Protein AF-Q9U932-F1 (afdb_monomer)

InterPro domains:
  IPR001054 Adenylyl cyclase class-3/4/guanylyl cyclase [PF00211] (9-64)
  IPR001054 Adenylyl cyclase class-3/4/guanylyl cyclase [PS50125] (42-66)
  IPR029787 Nucleotide cyclase [G3DSA:3.30.70.1230] (5-66)
  IPR029787 Nucleotide cyclase [SSF55073] (11-66)

Structure (mmCIF, N/CA/C/O backbone):
data_AF-Q9U932-F1
#
_entry.id   AF-Q9U932-F1
#
loop_
_atom_site.group_PDB
_atom_site.id
_atom_site.type_symbol
_atom_site.label_atom_id
_atom_site.label_alt_id
_atom_site.label_comp_id
_atom_site.label_asym_id
_atom_site.label_entity_id
_atom_site.label_seq_id
_atom_site.pdbx_PDB_ins_code
_atom_site.Cartn_x
_atom_site.Cartn_y
_atom_site.Cartn_z
_atom_site.occupancy
_atom_site.B_iso_or_equiv
_atom_site.auth_seq_id
_atom_site.auth_comp_id
_atom_site.auth_asym_id
_atom_site.auth_atom_id
_atom_site.pdbx_PDB_model_num
ATOM 1 N N . ALA A 1 1 ? 26.140 1.817 -6.830 1.00 44.47 1 ALA A N 1
ATOM 2 C CA . ALA A 1 1 ? 25.904 0.441 -6.346 1.00 44.47 1 ALA A CA 1
ATOM 3 C C . ALA A 1 1 ? 25.398 0.523 -4.911 1.00 44.47 1 ALA A C 1
ATOM 5 O O . ALA A 1 1 ? 26.157 0.959 -4.063 1.00 44.47 1 ALA A O 1
ATOM 6 N N . GLY A 1 2 ? 24.128 0.214 -4.634 1.00 59.59 2 GLY A N 1
ATOM 7 C CA . GLY A 1 2 ? 23.613 0.421 -3.275 1.00 59.59 2 GLY A CA 1
ATOM 8 C C . GLY A 1 2 ? 22.131 0.123 -3.099 1.00 59.59 2 GLY A C 1
ATOM 9 O O . GLY A 1 2 ? 21.369 1.040 -2.853 1.00 59.59 2 GLY A O 1
ATOM 10 N N . LEU A 1 3 ? 21.737 -1.144 -3.261 1.00 53.56 3 LEU A N 1
ATOM 11 C CA . LEU A 1 3 ? 20.531 -1.724 -2.637 1.00 53.56 3 LEU A CA 1
ATOM 12 C C . LEU A 1 3 ? 20.506 -3.262 -2.752 1.00 53.56 3 LEU A C 1
ATOM 14 O O . LEU A 1 3 ? 19.447 -3.874 -2.765 1.00 53.56 3 LEU A O 1
ATOM 18 N N . LYS A 1 4 ? 21.661 -3.923 -2.913 1.00 54.09 4 LYS A N 1
ATOM 19 C CA . LYS A 1 4 ? 21.688 -5.379 -3.150 1.00 54.09 4 LYS A CA 1
ATOM 20 C C . LYS A 1 4 ? 21.763 -6.212 -1.862 1.00 54.09 4 LYS A C 1
ATOM 22 O O . LYS A 1 4 ? 21.425 -7.383 -1.902 1.00 54.09 4 LYS A O 1
ATOM 27 N N . ASN A 1 5 ? 22.131 -5.610 -0.723 1.00 52.03 5 ASN A N 1
ATOM 28 C CA . ASN A 1 5 ? 22.501 -6.359 0.490 1.00 52.03 5 ASN A CA 1
ATOM 29 C C . ASN A 1 5 ? 21.552 -6.228 1.696 1.00 52.03 5 ASN A C 1
ATOM 31 O O . ASN A 1 5 ? 21.811 -6.856 2.713 1.00 52.03 5 ASN A O 1
ATOM 35 N N . ILE A 1 6 ? 20.450 -5.470 1.611 1.00 56.00 6 ILE A N 1
ATOM 36 C CA . ILE A 1 6 ? 19.479 -5.358 2.729 1.00 56.00 6 ILE A CA 1
ATOM 37 C C . ILE A 1 6 ? 18.242 -6.246 2.509 1.00 56.00 6 ILE A C 1
ATOM 39 O O . ILE A 1 6 ? 17.596 -6.671 3.462 1.00 56.00 6 ILE A O 1
ATOM 43 N N . VAL A 1 7 ? 17.938 -6.609 1.260 1.00 56.88 7 VAL A N 1
ATOM 44 C CA . VAL A 1 7 ? 16.747 -7.409 0.910 1.00 56.88 7 VAL A CA 1
ATOM 45 C C . VAL A 1 7 ? 16.845 -8.861 1.414 1.00 56.88 7 VAL A C 1
ATOM 47 O O . VAL A 1 7 ? 15.842 -9.561 1.487 1.00 56.88 7 VAL A O 1
ATOM 50 N N . SER A 1 8 ? 18.032 -9.320 1.822 1.00 55.97 8 SER A N 1
ATOM 51 C CA . SER A 1 8 ? 18.288 -10.737 2.106 1.00 55.97 8 SER A CA 1
ATOM 52 C C . SER A 1 8 ? 17.943 -11.227 3.524 1.00 55.97 8 SER A C 1
ATOM 54 O O . SER A 1 8 ? 18.270 -12.370 3.824 1.00 55.97 8 SER A O 1
ATOM 56 N N . GLN A 1 9 ? 17.324 -10.443 4.417 1.00 54.34 9 GLN A N 1
ATOM 57 C CA . GLN A 1 9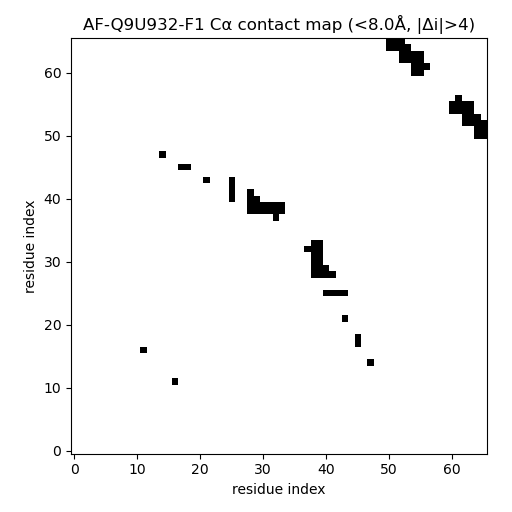 ? 17.170 -10.879 5.825 1.00 54.34 9 GLN A CA 1
ATOM 58 C C . GLN A 1 9 ? 15.743 -10.860 6.386 1.00 54.34 9 GLN A C 1
ATOM 60 O O . GLN A 1 9 ? 15.548 -11.189 7.550 1.00 54.34 9 GLN A O 1
ATOM 65 N N . ASN A 1 10 ? 14.723 -10.533 5.587 1.00 59.12 10 ASN A N 1
ATOM 66 C CA . ASN A 1 10 ? 13.339 -10.665 6.045 1.00 59.12 10 ASN A CA 1
ATOM 67 C C . ASN A 1 10 ? 12.468 -11.266 4.936 1.00 59.12 10 ASN A C 1
ATOM 69 O O . ASN A 1 10 ? 11.926 -10.561 4.088 1.00 59.12 10 ASN A O 1
ATOM 73 N N . SER A 1 11 ? 12.378 -12.597 4.930 1.00 64.56 11 SER A N 1
ATOM 74 C CA . SER A 1 11 ? 11.682 -13.450 3.954 1.00 64.56 11 SER A CA 1
ATOM 75 C C . SER A 1 11 ? 10.150 -13.390 4.055 1.00 64.56 11 SER A C 1
ATOM 77 O O . SER A 1 11 ? 9.449 -14.340 3.710 1.00 64.56 11 SER A O 1
ATOM 79 N N . ALA A 1 12 ? 9.593 -12.286 4.550 1.00 71.25 12 ALA A N 1
ATOM 80 C CA . ALA A 1 12 ? 8.153 -12.130 4.652 1.00 71.25 12 ALA A CA 1
ATOM 81 C C . ALA A 1 12 ? 7.552 -11.895 3.259 1.00 71.25 12 ALA A C 1
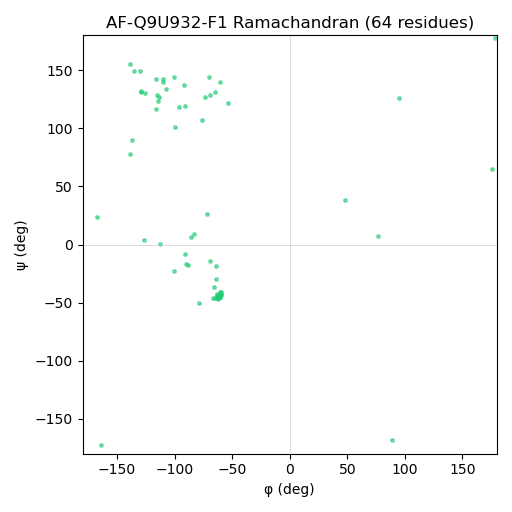ATOM 83 O O . ALA A 1 12 ? 7.959 -10.984 2.535 1.00 71.25 12 ALA A O 1
ATOM 84 N N . ASN A 1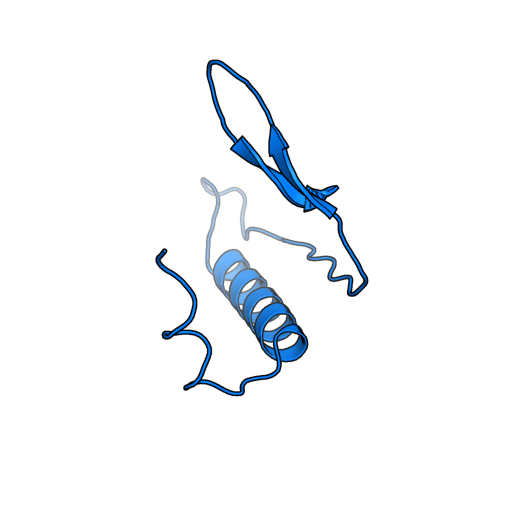 13 ? 6.558 -12.711 2.901 1.00 88.62 13 ASN A N 1
ATOM 85 C CA . ASN A 1 13 ? 5.855 -12.625 1.624 1.00 88.62 13 ASN A CA 1
ATOM 86 C C . ASN A 1 13 ? 5.316 -11.187 1.407 1.00 88.62 13 ASN A C 1
ATOM 88 O O . ASN A 1 13 ? 4.543 -10.694 2.237 1.00 88.62 13 ASN A O 1
ATOM 92 N N . PRO A 1 14 ? 5.699 -10.497 0.313 1.00 88.88 14 PRO A N 1
ATOM 93 C CA . PRO A 1 14 ? 5.343 -9.095 0.094 1.00 88.88 14 PRO A CA 1
ATOM 94 C C . PRO A 1 14 ? 3.833 -8.879 -0.054 1.00 88.88 14 PRO A C 1
ATOM 96 O O . PRO A 1 14 ? 3.330 -7.836 0.358 1.00 88.88 14 PRO A O 1
ATOM 99 N N . VAL A 1 15 ? 3.102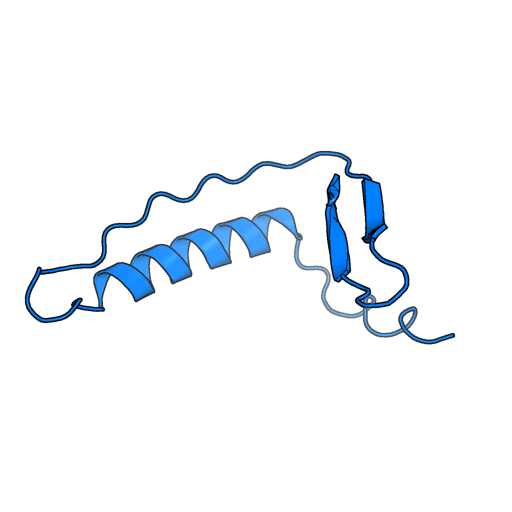 -9.872 -0.568 1.00 93.00 15 VAL A N 1
ATOM 100 C CA . VAL A 1 15 ? 1.638 -9.829 -0.673 1.00 93.00 15 VAL A CA 1
ATOM 101 C C . VAL A 1 15 ? 1.009 -9.843 0.717 1.00 93.00 15 VAL A C 1
ATOM 103 O O . VAL A 1 15 ? 0.161 -9.005 1.011 1.00 93.00 15 VAL A O 1
ATOM 106 N N . LEU A 1 16 ? 1.475 -10.727 1.607 1.00 94.31 16 LEU A N 1
ATOM 107 C CA . LEU A 1 16 ? 0.987 -10.772 2.990 1.00 94.31 16 LEU A CA 1
ATOM 108 C C . LEU A 1 16 ? 1.252 -9.454 3.720 1.00 94.31 16 LEU A C 1
ATOM 110 O O . LEU A 1 16 ? 0.376 -8.954 4.420 1.00 94.31 16 LEU A O 1
ATOM 114 N N . ARG A 1 17 ? 2.426 -8.850 3.507 1.00 93.44 17 ARG A N 1
ATOM 115 C CA . ARG A 1 17 ? 2.753 -7.540 4.083 1.00 93.44 17 ARG A CA 1
ATOM 116 C C . ARG A 1 17 ? 1.833 -6.433 3.574 1.00 93.44 17 ARG A C 1
ATOM 118 O O . ARG A 1 17 ? 1.379 -5.623 4.374 1.00 93.44 17 ARG A O 1
ATOM 125 N N . ALA A 1 18 ? 1.549 -6.398 2.273 1.00 95.25 18 ALA A N 1
ATOM 126 C CA . ALA A 1 18 ? 0.636 -5.413 1.696 1.00 95.25 18 ALA A CA 1
ATOM 127 C C . ALA A 1 18 ? -0.789 -5.568 2.254 1.00 95.25 18 ALA A C 1
ATOM 129 O O . ALA A 1 18 ? -1.417 -4.578 2.626 1.00 95.25 18 ALA A O 1
ATOM 130 N N . ILE A 1 19 ? -1.268 -6.810 2.388 1.00 96.88 19 ILE A N 1
ATOM 131 C CA . ILE A 1 19 ? -2.572 -7.117 2.989 1.00 96.88 19 ILE A CA 1
ATOM 132 C C . ILE A 1 19 ? -2.612 -6.688 4.461 1.00 96.88 19 ILE A C 1
ATOM 134 O O . ILE A 1 19 ? -3.565 -6.039 4.885 1.00 96.88 19 ILE A O 1
ATOM 138 N N . GLN A 1 20 ? -1.575 -7.005 5.240 1.00 96.94 20 GLN A N 1
ATOM 139 C CA . GLN A 1 20 ? -1.496 -6.609 6.646 1.00 96.94 20 GLN A CA 1
ATOM 140 C C . GLN A 1 20 ? -1.525 -5.085 6.798 1.00 96.94 20 GLN A C 1
ATOM 142 O O . GLN A 1 20 ? -2.280 -4.564 7.615 1.00 96.94 20 GLN A O 1
ATOM 147 N N . VAL A 1 21 ? -0.760 -4.365 5.975 1.00 97.25 21 VAL A N 1
ATOM 148 C CA . VAL A 1 21 ? -0.784 -2.898 5.957 1.00 97.25 21 VAL A CA 1
ATOM 149 C C . VAL A 1 21 ? -2.183 -2.378 5.626 1.00 97.25 21 VAL A C 1
ATOM 151 O O . VAL A 1 21 ? -2.647 -1.467 6.301 1.00 97.25 21 VAL A O 1
ATOM 154 N N . ALA A 1 22 ? -2.893 -2.973 4.663 1.00 98.06 22 ALA A N 1
ATOM 155 C CA . ALA A 1 22 ? -4.259 -2.565 4.340 1.00 98.06 22 ALA A CA 1
ATOM 156 C C . ALA A 1 22 ? -5.215 -2.702 5.543 1.00 98.06 22 ALA A C 1
ATOM 158 O O . ALA A 1 22 ? -5.996 -1.789 5.820 1.00 98.06 22 ALA A O 1
ATOM 159 N N . PHE A 1 23 ? -5.135 -3.804 6.296 1.00 97.94 23 PHE A N 1
ATOM 160 C CA . PHE A 1 23 ? -5.949 -3.983 7.502 1.00 97.94 23 PHE A CA 1
ATOM 161 C C . PHE A 1 23 ? -5.603 -2.975 8.599 1.00 97.94 23 PHE A C 1
ATOM 163 O O . PHE A 1 23 ? -6.509 -2.353 9.159 1.00 97.94 23 PHE A O 1
ATOM 170 N N . GLU A 1 24 ? -4.315 -2.765 8.871 1.00 98.12 24 GLU A N 1
ATOM 171 C CA . GLU A 1 24 ? -3.879 -1.797 9.881 1.00 98.12 24 GLU A CA 1
ATOM 172 C C . GLU A 1 24 ? -4.220 -0.356 9.479 1.00 98.12 24 GLU A C 1
ATOM 174 O O . GLU A 1 24 ? -4.650 0.423 10.323 1.00 98.12 24 GLU A O 1
ATOM 179 N N . MET A 1 25 ? -4.133 -0.002 8.193 1.00 97.81 25 MET A N 1
ATOM 180 C CA . MET A 1 25 ? -4.568 1.305 7.686 1.00 97.81 25 MET A CA 1
ATOM 181 C C . MET A 1 25 ? -6.062 1.530 7.902 1.00 97.81 25 MET A C 1
ATOM 183 O O . MET A 1 25 ? -6.458 2.608 8.337 1.00 97.81 25 MET A O 1
ATOM 187 N N . ARG A 1 26 ? -6.899 0.521 7.624 1.00 96.81 26 ARG A N 1
ATOM 188 C CA . ARG A 1 26 ? -8.344 0.619 7.865 1.00 96.81 26 ARG A CA 1
ATOM 189 C C . ARG A 1 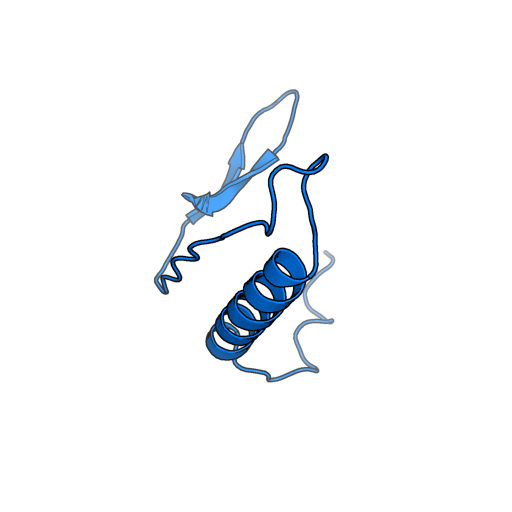26 ? -8.641 0.813 9.348 1.00 96.81 26 ARG A C 1
ATOM 191 O O . ARG A 1 26 ? -9.427 1.686 9.697 1.00 96.81 26 ARG A O 1
ATOM 198 N N . LYS A 1 27 ? -7.998 0.022 10.207 1.00 96.75 27 LYS A N 1
ATOM 199 C CA . LYS A 1 27 ? -8.136 0.130 11.662 1.00 96.75 27 LYS A CA 1
ATOM 200 C C . LYS A 1 27 ? -7.681 1.500 12.164 1.00 96.75 27 LYS A C 1
ATOM 202 O O . LYS A 1 27 ? -8.384 2.125 12.950 1.00 96.75 27 LYS A O 1
ATOM 207 N N . PHE A 1 28 ? -6.544 1.990 11.683 1.00 96.44 28 PHE A N 1
ATOM 208 C CA . PHE A 1 28 ? -6.039 3.306 12.048 1.00 96.44 28 PHE A CA 1
ATOM 209 C C . PHE A 1 28 ? -7.002 4.414 11.615 1.00 96.44 28 PHE A C 1
ATOM 211 O O . PHE A 1 28 ? -7.340 5.264 12.431 1.00 96.44 28 PHE A O 1
ATOM 218 N N . ALA A 1 29 ? -7.500 4.370 10.375 1.00 95.56 29 ALA A N 1
ATOM 219 C CA . ALA A 1 29 ? -8.475 5.332 9.866 1.00 95.56 29 ALA A CA 1
ATOM 220 C C . ALA A 1 29 ? -9.768 5.332 10.696 1.00 95.56 29 ALA A C 1
ATOM 222 O O . ALA A 1 29 ? -10.243 6.404 11.057 1.00 95.56 29 ALA A O 1
ATOM 223 N N . SER A 1 30 ? -10.258 4.150 11.098 1.00 93.56 30 SER A N 1
ATOM 224 C CA . SER A 1 30 ? -11.458 4.038 11.941 1.00 93.56 30 SER A CA 1
ATOM 225 C C . SER A 1 30 ? -11.318 4.646 13.341 1.00 93.56 30 SER A C 1
ATOM 227 O O . SER A 1 30 ? -12.300 4.901 14.025 1.00 93.56 30 SER A O 1
ATOM 229 N N . GLN A 1 31 ? -10.083 4.865 13.793 1.00 94.81 31 GLN A N 1
ATOM 230 C CA . GLN A 1 31 ? -9.794 5.490 15.083 1.00 94.81 31 GLN A CA 1
ATOM 231 C C . GLN A 1 31 ? -9.646 7.010 14.979 1.00 94.81 31 GLN A C 1
ATOM 233 O O . GLN A 1 31 ? -9.501 7.669 16.007 1.00 94.81 31 GLN A O 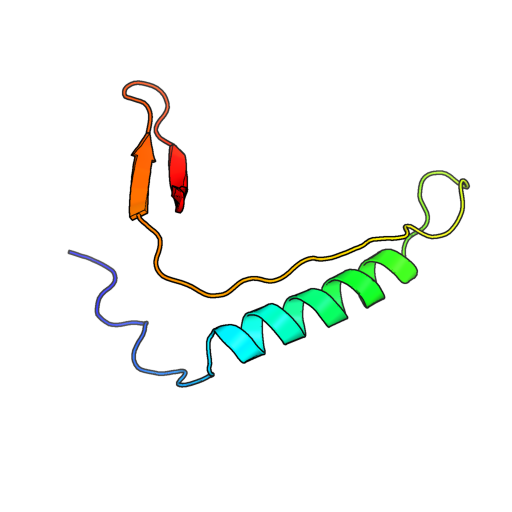1
ATOM 238 N N . GLN A 1 32 ? -9.623 7.563 13.764 1.00 93.62 32 GLN A N 1
ATOM 239 C CA . GLN A 1 32 ? -9.493 8.996 13.542 1.00 93.62 32 GLN A CA 1
ATOM 240 C C . GLN A 1 32 ? -10.854 9.613 13.232 1.00 93.62 32 GLN A C 1
ATOM 242 O O . GLN A 1 32 ? -11.664 9.043 12.499 1.00 93.62 32 GLN A O 1
ATOM 247 N N . GLU A 1 33 ? -11.056 10.830 13.723 1.00 91.00 33 GLU A N 1
ATOM 248 C CA . GLU A 1 33 ? -12.171 11.683 13.331 1.00 91.00 33 GLU A CA 1
ATOM 249 C C . GLU A 1 33 ? -11.659 12.853 12.502 1.00 91.00 33 GLU A C 1
ATOM 251 O O . GLU A 1 33 ? -10.628 13.458 12.809 1.00 91.00 33 GLU A O 1
ATOM 256 N N . PHE A 1 34 ? -12.395 13.206 11.452 1.00 87.25 34 PHE A N 1
ATOM 257 C CA . PHE A 1 34 ? -12.053 14.364 10.637 1.00 87.25 34 PHE A CA 1
ATOM 258 C C . PHE A 1 34 ? -12.916 15.561 11.023 1.00 87.25 34 PHE A C 1
ATOM 260 O O . PHE A 1 34 ? -14.072 15.647 10.619 1.00 87.25 34 PHE A O 1
ATOM 267 N N . CYS A 1 35 ? -12.365 16.494 11.803 1.00 84.88 35 CYS A N 1
ATOM 268 C CA . CYS A 1 35 ? -13.004 17.778 12.130 1.00 84.88 35 CYS A CA 1
ATOM 269 C C . CYS A 1 35 ? -14.475 17.662 12.595 1.00 84.88 35 CYS A C 1
ATOM 271 O O . CYS A 1 35 ? -15.312 18.476 12.210 1.00 84.88 35 CYS A O 1
ATOM 273 N N . GLY A 1 36 ? -14.809 16.632 13.383 1.00 83.19 36 GLY A N 1
ATOM 274 C CA . GLY A 1 36 ? -16.170 16.394 13.885 1.00 83.19 36 GLY A CA 1
ATOM 275 C C . GLY A 1 36 ? -17.156 15.794 12.872 1.00 83.19 36 GLY A C 1
ATOM 276 O O . GLY A 1 36 ? -18.335 15.663 13.183 1.00 83.19 36 GLY A O 1
ATOM 277 N N . SER A 1 37 ? -16.702 15.401 11.677 1.00 81.44 37 SER A N 1
ATOM 278 C CA . SER A 1 37 ? -17.526 14.735 10.649 1.00 81.44 37 SER A CA 1
ATOM 279 C C . SER A 1 37 ? -17.674 13.216 10.841 1.00 81.44 37 SER A C 1
ATOM 281 O O . SER A 1 37 ? -18.239 12.539 9.984 1.00 81.44 37 SER A O 1
ATOM 283 N N . GLY A 1 38 ? -17.216 12.692 11.983 1.00 86.56 38 GLY A N 1
ATOM 284 C CA . GLY A 1 38 ? -17.231 11.269 12.315 1.00 86.56 38 GLY A CA 1
ATOM 285 C C . GLY A 1 38 ? -15.984 10.516 11.848 1.00 86.56 38 GLY A C 1
ATOM 286 O O . GLY A 1 38 ? -14.965 11.113 11.486 1.00 86.56 38 GLY A O 1
ATOM 287 N N . GLU A 1 39 ? -16.080 9.188 11.906 1.00 91.81 39 GLU A N 1
ATOM 288 C CA . GLU A 1 39 ? -15.018 8.243 11.557 1.00 91.81 39 GLU A CA 1
ATOM 289 C C . GLU A 1 39 ? -14.567 8.377 10.093 1.00 91.81 39 GLU A C 1
ATOM 291 O O . GLU A 1 39 ? -15.386 8.475 9.173 1.00 91.81 39 GLU A O 1
ATOM 296 N N . ILE A 1 40 ? -13.256 8.284 9.852 1.00 94.25 40 ILE A N 1
ATOM 297 C CA . ILE A 1 40 ? -12.714 8.192 8.493 1.00 94.25 40 ILE A CA 1
ATOM 298 C C . ILE A 1 40 ? -12.914 6.776 7.928 1.00 94.25 40 ILE A C 1
ATOM 300 O O . ILE A 1 40 ? -12.193 5.834 8.259 1.00 94.25 40 ILE A O 1
ATOM 304 N N . ILE A 1 41 ? -13.844 6.641 6.980 1.00 93.38 41 ILE A N 1
ATOM 305 C CA . ILE A 1 41 ? -14.127 5.371 6.297 1.00 93.38 41 ILE A CA 1
ATOM 306 C C . ILE A 1 41 ? -13.266 5.237 5.033 1.00 93.38 41 ILE A C 1
ATOM 308 O O . ILE A 1 41 ? -13.409 6.004 4.081 1.00 93.38 41 ILE A O 1
ATOM 312 N N . VAL A 1 42 ? -12.418 4.203 4.979 1.00 95.19 42 VAL A N 1
ATOM 313 C CA . VAL A 1 42 ? -11.550 3.899 3.824 1.00 95.19 42 VAL A CA 1
ATOM 314 C C . VAL A 1 42 ? -11.897 2.561 3.161 1.00 95.19 42 VAL A C 1
ATOM 316 O O . VAL A 1 42 ? -12.199 1.572 3.831 1.00 95.19 42 VAL A O 1
ATOM 319 N N . LYS A 1 43 ? -11.809 2.510 1.825 1.00 96.94 43 LYS A N 1
ATOM 320 C CA . LYS A 1 43 ? -11.866 1.278 1.016 1.00 96.94 43 LYS A CA 1
ATOM 321 C C . LYS A 1 43 ? -10.511 1.075 0.342 1.00 96.94 43 LYS A C 1
ATOM 323 O O . LYS A 1 43 ? -10.056 1.960 -0.374 1.00 96.94 43 LYS A O 1
ATOM 328 N N . ILE A 1 44 ? -9.874 -0.072 0.568 1.00 97.75 44 ILE A N 1
ATOM 329 C CA . ILE A 1 44 ? -8.516 -0.354 0.084 1.00 97.75 44 ILE A CA 1
ATOM 330 C C . ILE A 1 44 ? -8.574 -1.523 -0.900 1.00 97.75 44 ILE A C 1
ATOM 332 O O . ILE A 1 44 ? -8.950 -2.632 -0.524 1.00 97.75 44 ILE A O 1
ATOM 336 N N . GLY A 1 45 ? -8.217 -1.267 -2.159 1.00 96.81 45 GLY A N 1
ATOM 337 C CA . GLY A 1 45 ? -8.022 -2.301 -3.175 1.00 96.81 45 GLY A CA 1
ATOM 338 C C . GLY A 1 45 ? -6.564 -2.756 -3.210 1.00 96.81 45 GLY A C 1
ATOM 339 O O . GLY A 1 45 ? -5.659 -1.927 -3.150 1.00 96.81 45 GLY A O 1
ATOM 340 N N . VAL A 1 46 ? -6.334 -4.064 -3.318 1.00 96.06 46 VAL A N 1
ATOM 341 C CA . VAL A 1 46 ? -4.995 -4.656 -3.437 1.00 96.06 46 VAL A CA 1
ATOM 342 C C . VAL A 1 46 ? -4.967 -5.540 -4.678 1.00 96.06 46 VAL A C 1
ATOM 344 O O . VAL A 1 46 ? -5.848 -6.376 -4.867 1.00 96.06 46 VAL A O 1
ATOM 347 N N . HIS A 1 47 ? -3.951 -5.358 -5.517 1.00 95.19 47 HIS A N 1
ATOM 348 C CA . HIS A 1 47 ? -3.707 -6.164 -6.711 1.00 95.19 47 HIS A CA 1
ATOM 349 C C . HIS A 1 47 ? -2.247 -6.635 -6.733 1.00 95.19 47 HIS A C 1
ATOM 351 O O . HIS A 1 47 ? -1.364 -5.944 -6.224 1.00 95.19 47 HIS A O 1
ATOM 357 N N . TYR A 1 48 ? -2.002 -7.808 -7.320 1.00 94.06 48 TYR A N 1
ATOM 358 C CA . TYR A 1 48 ? -0.669 -8.377 -7.506 1.00 94.06 48 TYR A CA 1
ATOM 359 C C . TYR A 1 48 ? -0.477 -8.796 -8.964 1.00 94.06 48 TYR A C 1
ATOM 361 O O . TYR A 1 48 ? -1.318 -9.496 -9.527 1.00 94.06 48 TYR A O 1
ATOM 369 N N . GLY A 1 49 ? 0.655 -8.396 -9.539 1.00 92.81 49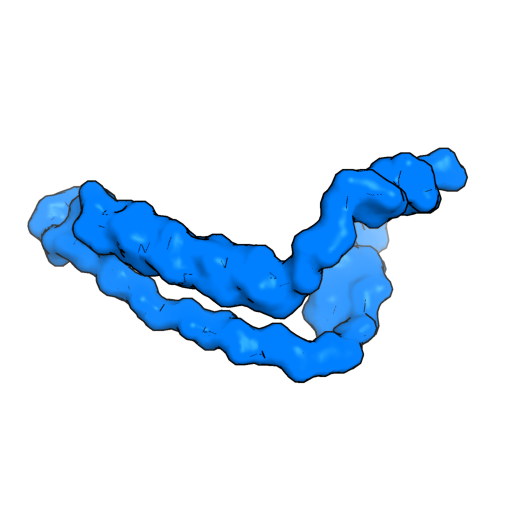 GLY A N 1
ATOM 370 C CA . GLY A 1 49 ? 1.036 -8.677 -10.915 1.00 92.81 49 GLY A CA 1
ATOM 371 C C . GLY A 1 49 ? 2.373 -8.025 -11.256 1.00 92.81 49 GLY A C 1
ATOM 372 O O . GLY A 1 49 ? 2.975 -7.335 -10.428 1.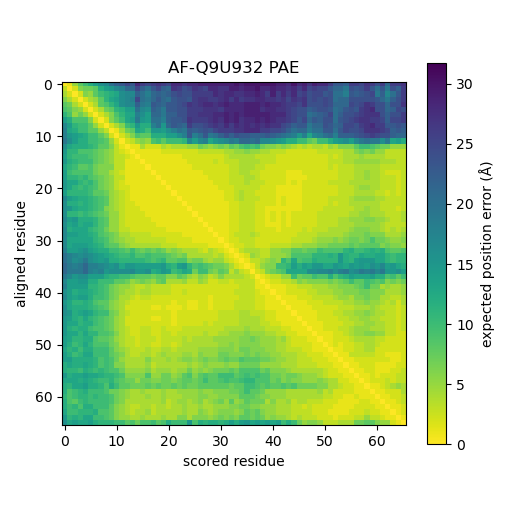00 92.81 49 GLY A O 1
ATOM 373 N N . ASN A 1 50 ? 2.842 -8.254 -12.478 1.00 94.38 50 ASN A N 1
ATOM 374 C CA . ASN A 1 50 ? 4.041 -7.595 -12.987 1.00 94.38 50 ASN A CA 1
ATOM 375 C C . ASN A 1 50 ? 3.760 -6.107 -13.236 1.00 94.38 50 ASN A C 1
ATOM 377 O O . ASN A 1 50 ? 2.673 -5.755 -13.685 1.00 94.38 50 ASN A O 1
ATOM 381 N N . VAL A 1 51 ? 4.756 -5.258 -12.987 1.00 94.00 51 VAL A N 1
ATOM 382 C CA . VAL A 1 51 ? 4.696 -3.804 -13.207 1.00 94.00 51 VAL A CA 1
ATOM 383 C C . VAL A 1 51 ? 6.005 -3.313 -13.815 1.00 94.00 51 VAL A C 1
ATOM 385 O O . VAL A 1 51 ? 7.056 -3.932 -13.614 1.00 94.00 51 VAL A O 1
ATOM 388 N N . ILE A 1 52 ? 5.964 -2.189 -14.525 1.00 94.62 52 ILE A N 1
ATOM 389 C CA . ILE A 1 52 ? 7.159 -1.492 -14.998 1.00 94.62 52 ILE A CA 1
ATOM 390 C C . ILE A 1 52 ? 7.479 -0.382 -13.996 1.00 94.62 52 ILE A C 1
ATOM 392 O O . ILE A 1 52 ? 6.690 0.532 -13.781 1.00 94.62 52 ILE A O 1
ATOM 396 N N . ALA A 1 53 ? 8.654 -0.453 -13.370 1.00 93.81 53 ALA A N 1
ATOM 397 C CA . ALA A 1 53 ? 9.102 0.530 -12.387 1.00 93.81 53 ALA A CA 1
ATOM 398 C C . ALA A 1 53 ? 10.212 1.420 -12.959 1.00 93.81 53 ALA A C 1
ATOM 400 O O . ALA A 1 53 ? 11.175 0.916 -13.541 1.00 93.81 53 ALA A O 1
ATOM 401 N N . GLY A 1 54 ? 10.117 2.736 -12.762 1.00 94.62 54 GLY A N 1
ATOM 402 C CA . GLY A 1 54 ? 11.096 3.682 -13.295 1.00 94.62 54 GLY A CA 1
ATOM 403 C C . GLY A 1 54 ? 11.035 5.066 -12.660 1.00 94.62 54 GLY A C 1
ATOM 404 O O . GLY A 1 54 ? 10.325 5.296 -11.684 1.00 94.62 54 GLY A O 1
ATOM 405 N N . VAL A 1 55 ? 11.805 5.998 -13.219 1.00 95.50 55 VAL A N 1
ATOM 406 C CA . VAL A 1 55 ? 11.791 7.413 -12.832 1.00 95.50 55 VAL A CA 1
ATOM 407 C C . VAL A 1 55 ? 11.294 8.231 -14.014 1.00 95.50 55 VAL A C 1
ATOM 409 O O . VAL A 1 55 ? 11.809 8.097 -15.122 1.00 95.50 55 VAL A O 1
ATOM 412 N N . ILE A 1 56 ? 10.299 9.076 -13.770 1.00 93.94 56 ILE A N 1
ATOM 413 C CA . ILE A 1 56 ? 9.715 9.975 -14.766 1.00 93.94 56 ILE A CA 1
ATOM 414 C C . ILE A 1 56 ? 10.100 11.412 -14.413 1.00 93.94 56 ILE A C 1
ATOM 416 O O . ILE A 1 56 ? 10.123 11.778 -13.241 1.00 93.94 56 ILE A O 1
ATOM 420 N N . GLY A 1 57 ? 10.366 12.230 -15.434 1.00 92.88 57 GLY A N 1
ATOM 421 C CA . GLY A 1 57 ? 10.644 13.660 -15.293 1.00 92.88 57 GLY A CA 1
ATOM 422 C C . GLY A 1 57 ? 12.137 13.983 -15.221 1.00 92.88 57 GLY A C 1
ATOM 423 O O . GLY A 1 57 ? 12.864 13.463 -14.384 1.00 92.88 57 GLY A O 1
ATOM 424 N N . TYR A 1 58 ? 12.590 14.884 -16.097 1.00 92.25 58 TYR A N 1
ATOM 425 C CA . TYR A 1 58 ? 13.999 15.290 -16.175 1.00 92.25 58 TYR A CA 1
ATOM 426 C C . TYR A 1 58 ? 14.382 16.295 -15.076 1.00 92.25 58 TYR A C 1
ATOM 428 O O . TYR A 1 58 ? 15.333 16.081 -14.334 1.00 92.25 58 TYR A O 1
ATOM 436 N N . HIS A 1 59 ? 13.606 17.372 -14.920 1.00 96.25 59 HIS A N 1
ATOM 437 C CA . HIS A 1 59 ? 13.890 18.416 -13.924 1.00 96.25 59 HIS A CA 1
ATOM 438 C C . HIS A 1 59 ? 13.279 18.149 -12.540 1.00 96.25 59 HIS A C 1
ATOM 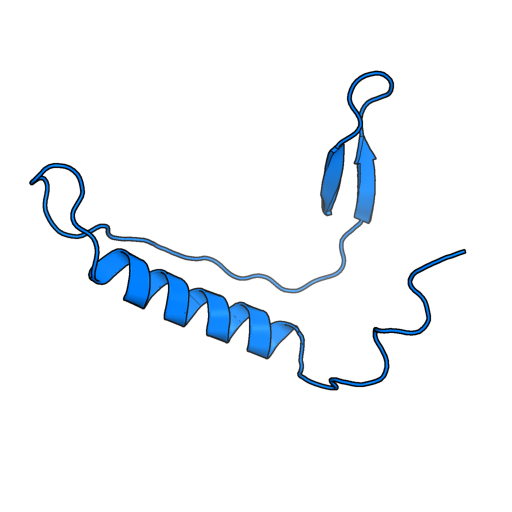440 O O . HIS A 1 59 ? 13.686 18.771 -11.562 1.00 96.25 59 HIS A O 1
ATOM 446 N N . LYS A 1 60 ? 12.292 17.250 -12.451 1.00 95.81 60 LYS A N 1
ATOM 447 C CA . LYS A 1 60 ? 11.638 16.835 -11.200 1.00 95.81 60 LYS A CA 1
ATOM 448 C C . LYS A 1 60 ? 11.409 15.321 -11.231 1.00 95.81 60 LYS A C 1
ATOM 450 O O . LYS A 1 60 ? 10.305 14.894 -11.563 1.00 95.81 60 LYS A O 1
ATOM 455 N N . PRO A 1 61 ? 12.457 14.521 -10.979 1.00 94.56 61 PRO A N 1
ATOM 456 C CA . PRO A 1 61 ? 12.363 13.071 -11.057 1.00 94.56 61 PRO A CA 1
ATOM 457 C C . PRO A 1 61 ? 11.415 12.516 -9.988 1.00 94.56 61 PRO A C 1
ATOM 459 O O . PRO A 1 61 ? 11.545 12.837 -8.807 1.00 94.56 61 PRO A O 1
ATOM 462 N N . GLN A 1 62 ? 10.495 11.645 -10.399 1.00 96.81 62 GLN A N 1
ATOM 463 C CA . GLN A 1 62 ? 9.577 10.923 -9.522 1.00 96.81 62 GLN A CA 1
ATOM 464 C C . GLN A 1 62 ? 9.624 9.429 -9.833 1.00 96.81 62 GLN A C 1
ATOM 466 O O . GLN A 1 62 ? 9.512 9.025 -10.991 1.00 96.81 62 GLN A O 1
ATOM 471 N N . PHE A 1 63 ? 9.761 8.602 -8.795 1.00 95.88 63 PHE A N 1
ATOM 472 C CA . PHE A 1 63 ? 9.614 7.159 -8.948 1.00 95.88 63 PHE A CA 1
ATOM 473 C C . PHE A 1 63 ? 8.153 6.821 -9.243 1.00 95.88 63 PHE A C 1
ATOM 475 O O . PHE A 1 63 ? 7.247 7.266 -8.535 1.00 95.88 63 PHE A O 1
ATOM 482 N N . SER A 1 64 ? 7.933 6.055 -10.302 1.00 95.06 64 SER A N 1
ATOM 483 C CA . SER A 1 64 ? 6.610 5.711 -10.794 1.00 95.06 64 SER A CA 1
ATOM 484 C C . SER A 1 64 ? 6.534 4.228 -11.134 1.00 95.06 64 SER A C 1
ATOM 486 O O . SER A 1 64 ? 7.532 3.604 -11.510 1.00 95.06 64 SER A O 1
ATOM 488 N N . LEU A 1 65 ? 5.330 3.690 -10.976 1.00 93.25 65 LEU A N 1
ATOM 489 C CA . LEU A 1 65 ? 4.941 2.354 -11.395 1.00 93.25 65 LEU A CA 1
ATOM 490 C C . LEU A 1 65 ? 3.903 2.526 -12.504 1.00 93.25 65 LEU A C 1
ATOM 492 O O . LEU A 1 65 ? 2.929 3.258 -12.309 1.00 93.25 65 LEU A O 1
ATOM 496 N N . ILE A 1 66 ? 4.139 1.878 -13.642 1.00 85.38 66 ILE A N 1
ATOM 497 C CA . ILE A 1 66 ? 3.226 1.805 -14.788 1.00 85.38 66 ILE A CA 1
ATOM 498 C C . ILE A 1 66 ? 2.804 0.350 -14.976 1.00 85.38 66 ILE A C 1
ATOM 500 O O . ILE A 1 66 ? 3.679 -0.543 -14.846 1.00 85.38 66 ILE A O 1
#

Solvent-accessible surface area (backbone atoms only — not comparable to full-atom values): 4513 Å² total; per-residue (Å²): 140,90,76,84,80,72,75,82,79,65,92,68,56,66,65,61,51,52,52,51,49,51,54,52,50,44,54,53,33,55,74,38,65,55,94,84,75,45,63,42,85,76,87,83,88,86,87,87,79,91,72,50,76,50,73,46,59,89,94,63,68,40,83,45,77,90

Sequence (66 aa):
AGLKNIVSQNSANPVLRAIQVAFEMRKFASQQEFCGSGEIIVKIGVHYGNVIAGVIGYHKPQFSLI

pLDDT: mean 87.02, std 14.9, range [44.47, 98.12]

Organism: Paramecium tetraurelia (NCBI:txid5888)

Mean predicted aligned error: 7.91 Å

Foldseek 3Di:
DDDPPPVPPDPPDVQVVVVVVVVVVQVVQQVDDDPPPHGRHDDDDDDDDDWDWDWDDDVDTDTDTD

Secondary structure (DSSP, 8-state):
--SSSSGGG----HHHHHHHHHHHHHHHHHT-BSTTS-B---------S---EEEE-SSS-EEEE-

Radius of gyration: 17.17 Å; Cα contacts (8 Å, |Δi|>4): 45; chains: 1; bounding box: 43×32×31 Å